Protein AF-A0A534L2H8-F1 (afdb_monomer)

Sequence (117 aa):
MRTSSSRGPRLKSPSRPFLFLTLIPVDGGGKMARRRAAHAMAYVTAPDRATAQDIAREVVDRRLAACANLWPVESVYRWHGKREESNEFVIVLK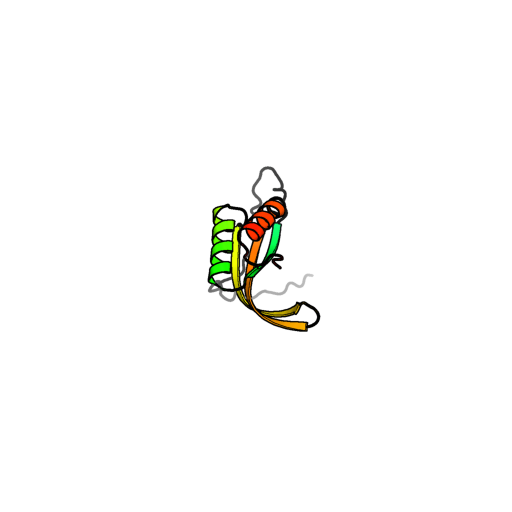TRAALLPKLIAEVRRLHPSEVPC

Foldseek 3Di:
DDDDDDDDDDDDDDDDDDDDPDPDPPPDDDDDPPPPQAKDKDKWKAQDDVLLVVLQVVCCVVVLFVHKDKDWDWDWDDDPNDIDIGIIMIIITIHGPVSVVVSVVSCCVSGPDVDID

pLDDT: mean 79.9, std 23.5, range [33.16, 98.69]

Nearest PDB structures (foldseek):
  1p1l-assembly1_A  TM=9.944E-01  e=3.900E-09  Archaeoglobus fulgidus
  1o5j-assembly1_A  TM=9.606E-01  e=7.221E-09  Thermotoga maritima
  1vhf-assembly1_A  TM=9.603E-01  e=8.168E-09  Thermotoga maritima
  1kr4-assembly1_A  TM=9.549E-01  e=1.513E-08  Thermotoga maritima
  8t6c-assembly1_E  TM=9.590E-01  e=6.240E-08  synthetic construct

Solvent-accessible surface area (backbone atoms only — not comparable to full-atom values): 7558 Å² total; per-residue (Å²): 136,87,89,78,86,84,81,82,83,88,81,80,87,82,77,86,76,82,87,73,93,72,86,71,81,81,88,71,87,81,85,72,85,70,74,75,73,60,66,39,74,48,70,32,59,28,77,36,67,64,61,38,48,52,51,44,48,53,36,37,77,71,64,39,20,82,46,66,46,77,49,80,44,80,47,78,50,77,55,98,93,37,83,47,75,45,67,31,15,40,38,43,34,39,29,46,49,92,32,46,70,61,37,52,53,52,48,62,73,69,44,89,54,95,77,67,86

Structure (mmCIF, N/CA/C/O backbone):
data_AF-A0A534L2H8-F1
#
_entry.id   AF-A0A534L2H8-F1
#
loop_
_atom_site.group_PDB
_atom_site.id
_atom_site.type_symbol
_atom_site.label_atom_id
_atom_site.label_alt_id
_atom_site.label_comp_id
_atom_site.label_asym_id
_atom_site.label_entity_id
_atom_site.label_seq_id
_atom_site.pdbx_PDB_ins_code
_atom_site.Cartn_x
_atom_site.Cartn_y
_atom_site.Cartn_z
_atom_site.occupancy
_atom_site.B_iso_or_equiv
_atom_site.auth_seq_id
_atom_site.auth_comp_id
_atom_site.auth_asym_id
_atom_site.auth_atom_id
_atom_site.pdbx_PDB_model_num
ATOM 1 N N . MET A 1 1 ? 72.770 -5.860 15.700 1.00 39.72 1 MET A N 1
ATOM 2 C CA . MET A 1 1 ? 72.386 -7.206 15.212 1.00 39.72 1 MET A CA 1
ATOM 3 C C . MET A 1 1 ? 70.978 -7.514 15.708 1.00 39.72 1 MET A C 1
ATOM 5 O O . MET A 1 1 ? 70.631 -7.089 16.797 1.00 39.72 1 MET A O 1
ATOM 9 N N . ARG A 1 2 ? 70.154 -8.099 14.836 1.00 39.09 2 ARG A N 1
ATOM 10 C CA . ARG A 1 2 ? 68.681 -8.052 14.807 1.00 39.09 2 ARG A CA 1
ATOM 11 C C . ARG A 1 2 ? 68.007 -8.766 15.988 1.00 39.09 2 ARG A C 1
ATOM 13 O O . ARG A 1 2 ? 68.375 -9.888 16.310 1.00 39.09 2 ARG A O 1
ATOM 20 N N . THR A 1 3 ? 66.964 -8.153 16.544 1.00 43.69 3 THR A N 1
ATOM 21 C CA . THR A 1 3 ? 65.962 -8.819 17.384 1.00 43.69 3 THR A CA 1
ATOM 22 C C . THR A 1 3 ? 64.861 -9.387 16.481 1.00 43.69 3 THR A C 1
ATOM 24 O O . THR A 1 3 ? 64.260 -8.664 15.690 1.00 43.69 3 THR A O 1
ATOM 27 N N . SER A 1 4 ? 64.579 -10.687 16.570 1.00 44.38 4 SER A N 1
ATOM 28 C CA . SER A 1 4 ? 63.352 -11.263 16.007 1.00 44.38 4 SER A CA 1
ATOM 29 C C . SER A 1 4 ? 62.766 -12.283 16.975 1.00 44.38 4 SER A C 1
ATOM 31 O O . SER A 1 4 ? 63.301 -13.373 17.163 1.00 44.38 4 SER A O 1
ATOM 33 N N . SER A 1 5 ? 61.666 -11.858 17.590 1.00 46.81 5 SER A N 1
ATOM 34 C CA . SER A 1 5 ? 60.766 -12.615 18.454 1.00 46.81 5 SER A CA 1
ATOM 35 C C . SER A 1 5 ? 60.198 -13.851 17.742 1.00 46.81 5 SER A C 1
ATOM 37 O O . SER A 1 5 ? 59.754 -13.790 16.593 1.00 46.81 5 SER A O 1
ATOM 39 N N . SER A 1 6 ? 60.230 -14.974 18.459 1.00 44.94 6 SER A N 1
ATOM 40 C CA . SER A 1 6 ? 59.703 -16.287 18.099 1.00 44.94 6 SER A CA 1
ATOM 41 C C . SER A 1 6 ? 58.176 -16.338 18.245 1.00 44.94 6 SER A C 1
ATOM 43 O O . SER A 1 6 ? 57.621 -15.944 19.269 1.00 44.94 6 SER A O 1
ATOM 45 N N . ARG A 1 7 ? 57.470 -16.858 17.230 1.00 43.75 7 ARG A N 1
ATOM 46 C CA . ARG A 1 7 ? 56.036 -17.186 17.324 1.00 43.75 7 ARG A CA 1
ATOM 47 C C . ARG A 1 7 ? 55.859 -18.672 17.627 1.00 43.75 7 ARG A C 1
ATOM 49 O O . ARG A 1 7 ? 56.310 -19.511 16.851 1.00 43.75 7 ARG A O 1
ATOM 56 N N . GLY A 1 8 ? 55.183 -18.968 18.736 1.00 45.84 8 GLY A N 1
ATOM 57 C CA . GLY A 1 8 ? 54.663 -20.294 19.082 1.00 45.84 8 GLY A CA 1
ATOM 58 C C . GLY A 1 8 ? 53.435 -20.714 18.246 1.00 45.84 8 GLY A C 1
ATOM 59 O O . GLY A 1 8 ? 52.981 -19.955 17.385 1.00 45.84 8 GLY A O 1
ATOM 60 N N . PRO A 1 9 ? 52.916 -21.941 18.455 1.00 42.53 9 PRO A N 1
ATOM 61 C CA . PRO A 1 9 ? 52.128 -22.684 17.469 1.00 42.53 9 PRO A CA 1
ATOM 62 C C . PRO A 1 9 ? 50.633 -22.320 17.405 1.00 42.53 9 PRO A C 1
ATOM 64 O O . PRO A 1 9 ? 50.021 -21.875 18.372 1.00 42.53 9 PRO A O 1
ATOM 67 N N . ARG A 1 10 ? 50.054 -22.567 16.219 1.00 53.44 10 ARG A N 1
ATOM 68 C CA . ARG A 1 10 ? 48.650 -22.355 15.821 1.00 53.44 10 ARG A CA 1
ATOM 69 C C . ARG A 1 10 ? 47.649 -23.029 16.769 1.00 53.44 10 ARG A C 1
ATOM 71 O O . ARG A 1 10 ? 47.586 -24.257 16.824 1.00 53.44 10 ARG A O 1
ATOM 78 N N . LEU A 1 11 ? 46.794 -22.225 17.405 1.00 44.09 11 LE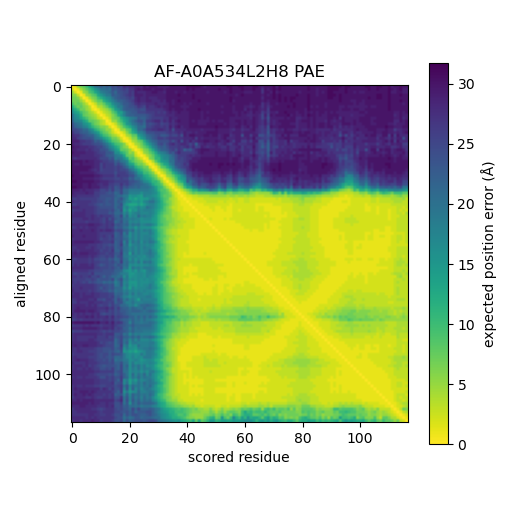U A N 1
ATOM 79 C CA . LEU A 1 11 ? 45.541 -22.697 17.997 1.00 44.09 11 LEU A CA 1
ATOM 80 C C . LEU A 1 11 ? 44.469 -22.912 16.910 1.00 44.09 11 LEU A C 1
ATOM 82 O O . LEU A 1 11 ? 44.412 -22.203 15.907 1.00 44.09 11 LEU A O 1
ATOM 86 N N . LYS A 1 12 ? 43.670 -23.958 17.124 1.00 40.03 12 LYS A N 1
ATOM 87 C CA . LYS A 1 12 ? 42.792 -24.671 16.186 1.00 40.03 12 LYS A CA 1
ATOM 88 C C . LYS A 1 12 ? 41.559 -23.861 15.751 1.00 40.03 12 LYS A C 1
ATOM 90 O O . LYS A 1 12 ? 40.921 -23.224 16.581 1.00 40.03 12 LYS A O 1
ATOM 95 N N . SER A 1 13 ? 41.158 -23.998 14.481 1.00 57.16 13 SER A N 1
ATOM 96 C CA . SER A 1 13 ? 39.757 -23.783 14.067 1.00 57.16 13 SER A CA 1
ATOM 97 C C . SER A 1 13 ? 38.890 -24.912 14.633 1.00 57.16 13 SER A C 1
ATOM 99 O O . SER A 1 13 ? 39.381 -26.045 14.676 1.00 57.16 13 SER A O 1
ATOM 101 N N . PRO A 1 14 ? 37.610 -24.680 14.965 1.00 45.41 14 PRO A N 1
ATOM 102 C CA . PRO A 1 14 ? 36.603 -25.042 13.965 1.00 45.41 14 PRO A CA 1
ATOM 103 C C . PRO A 1 14 ? 35.304 -24.216 14.001 1.00 45.41 14 PRO A C 1
ATOM 105 O O . PRO A 1 14 ? 35.043 -23.416 14.892 1.00 45.41 14 PRO A O 1
ATOM 108 N N . SER A 1 15 ? 34.464 -24.528 13.013 1.00 46.88 15 SER A N 1
ATOM 109 C CA . SER A 1 15 ? 33.052 -24.174 12.845 1.00 46.88 15 SER A CA 1
ATOM 110 C C . SER A 1 15 ? 32.763 -22.718 12.486 1.00 46.88 15 SER A C 1
ATOM 112 O O . SER A 1 15 ? 32.637 -21.833 13.322 1.00 46.88 15 SER A O 1
ATOM 114 N N . ARG A 1 16 ? 32.624 -22.509 11.171 1.00 51.50 16 ARG A N 1
ATOM 115 C CA . ARG A 1 16 ? 31.988 -21.347 10.548 1.00 51.50 16 ARG A CA 1
ATOM 116 C C . ARG A 1 16 ? 30.678 -21.021 11.283 1.00 51.50 16 ARG A C 1
ATOM 118 O O . ARG A 1 16 ? 29.760 -21.841 11.198 1.00 51.50 16 ARG A O 1
ATOM 125 N N . PRO A 1 17 ? 30.545 -19.864 11.951 1.00 37.16 17 PRO A N 1
ATOM 126 C CA . PRO A 1 17 ? 29.239 -19.427 12.382 1.00 37.16 17 PRO A CA 1
ATOM 127 C C . PRO A 1 17 ? 28.486 -18.918 11.153 1.00 37.16 17 PRO A C 1
ATOM 129 O O . PRO A 1 17 ? 29.016 -18.209 10.294 1.00 37.16 17 PRO A O 1
ATOM 132 N N . PHE A 1 18 ? 27.247 -19.378 11.068 1.00 42.69 18 PHE A N 1
ATOM 133 C CA . PHE A 1 18 ? 26.216 -18.886 10.179 1.00 42.69 18 PHE A CA 1
ATOM 134 C C . PHE A 1 18 ? 26.161 -17.350 10.166 1.00 42.69 18 PHE A C 1
ATOM 136 O O . PHE A 1 18 ? 26.305 -16.699 11.196 1.00 42.69 18 PHE A O 1
ATOM 143 N N . LEU A 1 19 ? 25.822 -16.820 8.989 1.00 44.62 19 LEU A N 1
ATOM 144 C CA . LEU A 1 19 ? 25.235 -15.496 8.787 1.00 44.62 19 LEU A CA 1
ATOM 145 C C . LEU A 1 19 ? 26.160 -14.278 8.988 1.00 44.62 19 LEU A C 1
ATOM 147 O O . LEU A 1 19 ? 26.011 -13.502 9.920 1.00 44.62 19 LEU A O 1
ATOM 151 N N . PHE A 1 20 ? 27.004 -14.007 7.992 1.00 33.16 20 PHE A N 1
ATOM 152 C CA . PHE A 1 20 ? 27.215 -12.628 7.538 1.00 33.16 20 PHE A CA 1
ATOM 153 C C . PHE A 1 20 ? 27.309 -12.632 6.011 1.00 33.16 20 PHE A C 1
ATOM 155 O O . PHE A 1 20 ? 28.216 -13.226 5.424 1.00 33.16 20 PHE A O 1
ATOM 162 N N . LEU A 1 21 ? 26.313 -12.010 5.376 1.00 40.53 21 LEU A N 1
ATOM 163 C CA . LEU A 1 21 ? 26.222 -11.716 3.949 1.00 40.53 21 LEU A CA 1
ATOM 164 C C . LEU A 1 21 ? 27.480 -10.946 3.515 1.00 40.53 21 LEU A C 1
ATOM 166 O O . LEU A 1 21 ? 27.513 -9.718 3.536 1.00 40.53 21 LEU A O 1
ATOM 170 N N . THR A 1 22 ? 28.538 -11.670 3.157 1.00 37.03 22 THR A N 1
ATOM 171 C CA . THR A 1 22 ? 29.763 -11.075 2.631 1.00 37.03 22 THR A CA 1
ATOM 172 C C . THR A 1 22 ? 29.564 -10.898 1.133 1.00 37.03 22 THR A C 1
ATOM 174 O O . THR A 1 22 ? 29.652 -11.847 0.357 1.00 37.03 22 THR A O 1
ATOM 177 N N . LEU A 1 23 ? 29.253 -9.666 0.735 1.00 45.31 23 LEU A N 1
ATOM 178 C CA . LEU A 1 23 ? 29.454 -9.168 -0.622 1.00 45.31 23 LEU A CA 1
ATOM 179 C C . LEU A 1 23 ? 30.947 -9.300 -0.968 1.00 45.31 23 LEU A C 1
ATOM 181 O O . LEU A 1 23 ? 31.730 -8.405 -0.666 1.00 45.31 23 LEU A O 1
ATOM 185 N N . ILE A 1 24 ? 31.348 -10.412 -1.585 1.00 42.09 24 ILE A N 1
ATOM 186 C CA . ILE A 1 24 ? 32.627 -10.502 -2.297 1.00 42.09 24 ILE A CA 1
ATOM 187 C C . ILE A 1 24 ? 32.347 -10.084 -3.746 1.00 42.09 24 ILE A C 1
ATOM 189 O O . ILE A 1 24 ? 31.533 -10.741 -4.404 1.00 42.09 24 ILE A O 1
ATOM 193 N N . PRO A 1 25 ? 32.965 -9.012 -4.274 1.00 38.66 25 PRO A N 1
ATOM 194 C CA . PRO A 1 25 ? 32.982 -8.803 -5.710 1.00 38.66 25 PRO A CA 1
ATOM 195 C C . PRO A 1 25 ? 33.837 -9.919 -6.321 1.00 38.66 25 PRO A C 1
ATOM 197 O O . PRO A 1 25 ? 35.008 -10.076 -5.984 1.00 38.66 25 PRO A O 1
ATOM 200 N N . VAL A 1 26 ? 33.238 -10.735 -7.186 1.00 51.97 26 VAL A N 1
ATOM 201 C CA . VAL A 1 26 ? 33.993 -11.625 -8.070 1.00 51.97 26 VAL A CA 1
ATOM 202 C C . VAL A 1 26 ? 34.698 -10.754 -9.109 1.00 51.97 26 VAL A C 1
ATOM 204 O O . VAL A 1 26 ? 34.110 -10.369 -10.117 1.00 51.97 26 VAL A O 1
ATOM 207 N N . ASP A 1 27 ? 35.950 -10.394 -8.841 1.00 52.84 27 ASP A N 1
ATOM 208 C CA . ASP A 1 27 ? 36.833 -9.821 -9.853 1.00 52.84 27 ASP A CA 1
ATOM 209 C C . ASP A 1 27 ? 37.186 -10.916 -10.865 1.00 52.84 27 ASP A C 1
ATOM 211 O O . ASP A 1 27 ? 38.018 -11.790 -10.627 1.00 52.84 27 ASP A O 1
ATOM 215 N N . GLY A 1 28 ? 36.493 -10.878 -12.001 1.00 42.12 28 GLY A N 1
ATOM 216 C CA . GLY A 1 28 ? 36.682 -11.778 -13.129 1.00 42.12 28 GLY A CA 1
ATOM 217 C C . GLY A 1 28 ? 36.214 -11.116 -14.420 1.00 42.12 28 GLY A C 1
ATOM 218 O O . GLY A 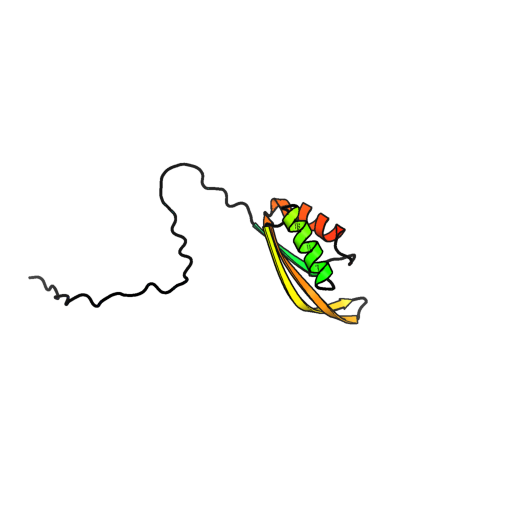1 28 ? 35.072 -11.289 -14.821 1.00 42.12 28 GLY A O 1
ATOM 219 N N . GLY A 1 29 ? 37.107 -10.318 -15.015 1.00 44.34 29 GLY A N 1
ATOM 220 C CA . GLY A 1 29 ? 37.171 -9.915 -16.426 1.00 44.34 29 GLY A CA 1
ATOM 221 C C . GLY A 1 29 ? 35.872 -9.757 -17.228 1.00 44.34 29 GLY A C 1
ATOM 222 O O . GLY A 1 29 ? 35.301 -10.732 -17.700 1.00 44.34 29 GLY A O 1
ATOM 223 N N . GLY A 1 30 ? 35.534 -8.508 -17.566 1.00 39.50 30 GLY A N 1
ATOM 224 C CA . GLY A 1 30 ? 34.756 -8.209 -18.772 1.00 39.50 30 GLY A CA 1
ATOM 225 C C . GLY A 1 30 ? 33.499 -7.371 -18.557 1.00 39.50 30 GLY A C 1
ATOM 226 O O . GLY A 1 30 ? 32.456 -7.881 -18.183 1.00 39.50 30 GLY A O 1
ATOM 227 N N . LYS A 1 31 ? 33.618 -6.095 -18.942 1.00 46.72 31 LYS A N 1
ATOM 228 C CA . LYS A 1 31 ? 32.574 -5.156 -19.382 1.00 46.72 31 LYS A CA 1
ATOM 229 C C . LYS A 1 31 ? 31.375 -4.873 -18.461 1.00 46.72 31 LYS A C 1
ATOM 231 O O . LYS A 1 31 ? 30.597 -5.726 -18.062 1.00 46.72 31 LYS A O 1
ATOM 236 N N . MET A 1 32 ? 31.128 -3.563 -18.386 1.00 46.06 32 MET A N 1
ATOM 237 C CA . MET A 1 32 ? 29.876 -2.918 -18.008 1.00 46.06 32 MET A CA 1
ATOM 238 C C . MET A 1 32 ? 29.676 -2.854 -16.497 1.00 46.06 32 MET A C 1
ATOM 240 O O . MET A 1 32 ? 29.086 -3.738 -15.882 1.00 46.06 32 MET A O 1
ATOM 244 N N . ALA A 1 33 ? 30.119 -1.737 -15.909 1.00 54.28 33 ALA A N 1
ATOM 245 C CA . ALA A 1 33 ? 29.547 -1.250 -14.666 1.00 54.28 33 ALA A CA 1
ATOM 246 C C . ALA A 1 33 ? 28.029 -1.270 -14.865 1.00 54.28 33 ALA A C 1
ATOM 248 O O . ALA A 1 33 ? 27.477 -0.429 -15.579 1.00 54.28 33 ALA A O 1
ATOM 249 N N . ARG A 1 34 ? 27.357 -2.301 -14.338 1.00 59.53 34 ARG A N 1
ATOM 250 C CA . ARG A 1 34 ? 25.902 -2.359 -14.334 1.00 59.53 34 ARG A CA 1
ATOM 251 C C . ARG A 1 34 ? 25.495 -1.077 -13.636 1.00 59.53 34 ARG A C 1
ATOM 253 O O . ARG A 1 34 ? 25.714 -0.959 -12.432 1.00 59.53 34 ARG A O 1
ATOM 260 N N . ARG A 1 35 ? 24.971 -0.097 -14.384 1.00 63.31 35 ARG A N 1
ATOM 261 C CA . ARG A 1 35 ? 24.295 1.056 -13.790 1.00 63.31 35 ARG A CA 1
ATOM 262 C C . ARG A 1 35 ? 23.335 0.445 -12.783 1.00 63.31 35 ARG A C 1
ATOM 264 O O . ARG A 1 35 ? 22.422 -0.275 -13.189 1.00 63.31 35 ARG A O 1
ATOM 271 N N . ARG A 1 36 ? 23.603 0.618 -11.485 1.00 66.19 36 ARG A N 1
ATOM 272 C CA . ARG A 1 36 ? 22.682 0.172 -10.443 1.00 66.19 36 ARG A CA 1
ATOM 273 C C . ARG A 1 36 ? 21.382 0.889 -10.771 1.00 66.19 36 ARG A C 1
ATOM 275 O O . ARG A 1 36 ? 21.336 2.114 -10.690 1.00 66.19 36 ARG A O 1
ATOM 282 N N . ALA A 1 37 ? 20.387 0.156 -11.268 1.00 71.75 37 ALA A N 1
ATOM 283 C CA . ALA A 1 37 ? 19.090 0.746 -11.546 1.00 71.75 37 ALA A CA 1
ATOM 284 C C . ALA A 1 37 ? 18.634 1.414 -10.247 1.00 71.75 37 ALA A C 1
ATOM 286 O O . ALA A 1 37 ? 18.752 0.808 -9.181 1.00 71.75 37 ALA A O 1
ATOM 287 N N . ALA A 1 38 ? 18.202 2.672 -10.317 1.00 89.00 38 ALA A N 1
ATOM 288 C CA . ALA A 1 38 ? 17.723 3.363 -9.132 1.00 89.00 38 ALA A CA 1
ATOM 289 C C . ALA A 1 38 ? 16.546 2.563 -8.556 1.00 89.00 38 ALA A C 1
ATOM 291 O O . ALA A 1 38 ? 15.582 2.268 -9.270 1.00 89.00 38 ALA A O 1
ATOM 292 N N . HIS A 1 39 ? 16.659 2.162 -7.294 1.00 93.06 39 HIS A N 1
ATOM 293 C CA . HIS A 1 39 ? 15.599 1.472 -6.568 1.00 93.06 39 HIS A CA 1
ATOM 294 C C . HIS A 1 39 ? 14.788 2.496 -5.782 1.00 93.06 39 HIS A C 1
ATOM 296 O O . HIS A 1 39 ? 15.300 3.552 -5.415 1.00 93.06 39 HIS A O 1
ATOM 302 N N . ALA A 1 40 ? 13.526 2.174 -5.539 1.00 94.94 40 ALA A N 1
ATOM 303 C CA . ALA A 1 40 ? 12.626 2.970 -4.729 1.00 94.94 40 ALA A CA 1
ATOM 304 C C . ALA A 1 40 ? 11.800 2.064 -3.815 1.00 94.94 40 ALA A C 1
ATOM 306 O O . ALA A 1 40 ? 11.604 0.877 -4.093 1.00 94.94 40 ALA A O 1
ATOM 307 N N . MET A 1 41 ? 11.308 2.655 -2.736 1.00 96.31 41 MET A N 1
ATOM 308 C CA . MET A 1 41 ? 10.373 2.039 -1.812 1.00 96.31 41 MET A CA 1
ATOM 309 C C . MET A 1 41 ? 9.116 2.902 -1.781 1.00 96.31 41 MET A C 1
ATOM 311 O O . MET A 1 41 ? 9.229 4.119 -1.659 1.00 96.31 41 MET A O 1
ATOM 315 N N . ALA A 1 42 ? 7.948 2.280 -1.908 1.00 96.25 42 ALA A N 1
ATOM 316 C CA . ALA A 1 42 ? 6.676 2.927 -1.623 1.00 96.25 42 ALA A CA 1
ATOM 317 C C . ALA A 1 42 ? 6.137 2.385 -0.297 1.00 96.25 42 ALA A C 1
ATOM 319 O O . ALA A 1 42 ? 6.180 1.176 -0.056 1.00 96.25 42 ALA A O 1
ATOM 320 N N . TYR A 1 43 ? 5.680 3.299 0.550 1.00 97.62 43 TYR A N 1
ATOM 321 C CA . TYR A 1 43 ? 4.958 3.017 1.781 1.00 97.62 43 TYR A CA 1
ATOM 322 C C . TYR A 1 43 ? 3.489 3.300 1.497 1.00 97.62 43 TYR A C 1
ATOM 324 O O . TYR A 1 43 ? 3.191 4.362 0.967 1.00 97.62 43 TYR A O 1
ATOM 332 N N . VAL A 1 44 ? 2.621 2.340 1.788 1.00 97.31 44 VAL A N 1
ATOM 333 C CA . VAL A 1 44 ? 1.174 2.445 1.579 1.00 97.31 44 VAL A CA 1
ATOM 334 C C . VAL A 1 44 ? 0.491 1.907 2.829 1.00 97.31 44 VAL A C 1
ATOM 336 O O . VAL A 1 44 ? 0.970 0.920 3.387 1.00 97.31 44 VAL A O 1
ATOM 339 N N . THR A 1 45 ? -0.606 2.512 3.278 1.00 97.00 45 THR A N 1
ATOM 340 C CA . THR A 1 45 ? -1.494 1.882 4.274 1.00 97.00 45 THR A CA 1
ATOM 341 C C . THR A 1 45 ? -2.780 1.418 3.609 1.00 97.00 45 THR A C 1
ATOM 343 O O . THR A 1 45 ? -3.148 1.949 2.570 1.00 97.00 45 THR A O 1
ATOM 346 N N . ALA A 1 46 ? -3.422 0.393 4.163 1.00 96.75 46 ALA A N 1
ATOM 347 C CA . ALA A 1 46 ? -4.696 -0.160 3.712 1.00 96.75 46 ALA A CA 1
ATOM 348 C C . ALA A 1 46 ? -5.610 -0.420 4.924 1.00 96.75 46 ALA A C 1
ATOM 350 O O . ALA A 1 46 ? -5.096 -0.730 6.002 1.00 96.75 46 ALA A O 1
ATOM 351 N N . PRO A 1 47 ? -6.946 -0.339 4.773 1.00 96.00 47 PRO A N 1
ATOM 352 C CA . PRO A 1 47 ? -7.883 -0.409 5.901 1.00 96.00 47 PRO A CA 1
ATOM 353 C C . PRO A 1 47 ? -7.912 -1.772 6.601 1.00 96.00 47 PRO A C 1
ATOM 355 O O . PRO A 1 47 ? -8.305 -1.874 7.757 1.00 96.00 47 PRO A O 1
ATOM 358 N N . ASP A 1 48 ? -7.509 -2.836 5.910 1.00 96.62 48 ASP A N 1
ATOM 359 C CA . ASP A 1 48 ? -7.536 -4.189 6.443 1.00 96.62 48 ASP A CA 1
ATOM 360 C C . ASP A 1 48 ? -6.513 -5.093 5.737 1.00 96.62 48 ASP A C 1
ATOM 362 O O . ASP A 1 48 ? -5.917 -4.751 4.709 1.00 96.62 48 ASP A O 1
ATOM 366 N N . ARG A 1 49 ? -6.318 -6.290 6.299 1.00 97.75 49 ARG A N 1
ATOM 367 C CA . ARG A 1 49 ? -5.363 -7.276 5.785 1.00 97.75 49 ARG A CA 1
ATOM 368 C C . ARG A 1 49 ? -5.712 -7.780 4.387 1.00 97.75 49 ARG A C 1
ATOM 370 O O . ARG A 1 49 ? -4.788 -8.044 3.622 1.00 97.75 49 ARG A O 1
ATOM 377 N N . ALA A 1 50 ? -6.991 -7.986 4.079 1.00 97.94 50 ALA A N 1
ATOM 378 C CA . ALA A 1 50 ? -7.417 -8.541 2.798 1.00 97.94 50 ALA A CA 1
ATOM 379 C C . ALA A 1 50 ? -7.129 -7.539 1.675 1.00 97.94 50 ALA A C 1
ATOM 381 O O . ALA A 1 50 ? -6.399 -7.871 0.743 1.00 97.94 50 ALA A O 1
ATOM 382 N N . THR A 1 51 ? -7.548 -6.284 1.856 1.00 97.50 51 THR A N 1
ATOM 383 C CA . THR A 1 51 ? -7.227 -5.174 0.953 1.00 97.50 51 THR A CA 1
ATOM 384 C C . THR A 1 51 ? -5.715 -5.047 0.751 1.00 97.50 51 THR A C 1
ATOM 386 O O . THR A 1 51 ? -5.228 -4.944 -0.377 1.00 97.50 51 THR A O 1
ATOM 389 N N . ALA A 1 52 ? -4.938 -5.124 1.837 1.00 98.06 52 ALA A N 1
ATOM 390 C CA . ALA A 1 52 ? -3.486 -5.044 1.759 1.00 98.06 52 ALA A CA 1
ATOM 391 C C . ALA A 1 52 ? -2.867 -6.203 0.953 1.00 98.06 52 ALA A C 1
ATOM 393 O O . ALA A 1 52 ? -1.948 -5.999 0.155 1.00 98.06 52 ALA A O 1
ATOM 394 N N . GLN A 1 53 ? -3.375 -7.425 1.142 1.00 98.44 53 GLN A N 1
ATOM 395 C CA . GLN A 1 53 ? -2.931 -8.613 0.413 1.00 98.44 53 GLN A CA 1
ATOM 396 C C . GLN A 1 53 ? -3.270 -8.546 -1.073 1.00 98.44 53 GLN A C 1
ATOM 398 O O . GLN A 1 53 ? -2.426 -8.923 -1.887 1.00 98.44 53 GLN A O 1
ATOM 403 N N . ASP A 1 54 ? -4.456 -8.058 -1.423 1.00 98.25 54 ASP A N 1
ATOM 404 C CA . ASP A 1 54 ? -4.895 -7.945 -2.811 1.00 98.25 54 ASP A CA 1
ATOM 405 C C . ASP A 1 54 ? -4.039 -6.930 -3.573 1.00 98.25 54 ASP A C 1
ATOM 407 O O . ASP A 1 54 ? -3.502 -7.254 -4.635 1.00 98.25 54 ASP A O 1
ATOM 411 N N . ILE A 1 55 ? -3.783 -5.756 -2.981 1.00 98.19 55 ILE A N 1
ATOM 412 C CA . ILE A 1 55 ? -2.852 -4.764 -3.542 1.00 98.19 55 ILE A CA 1
ATOM 413 C C . ILE A 1 55 ? -1.461 -5.377 -3.720 1.00 98.19 55 ILE A C 1
ATOM 415 O O . ILE A 1 55 ? -0.877 -5.284 -4.799 1.00 98.19 55 ILE A O 1
ATOM 419 N N . ALA A 1 56 ? -0.921 -6.009 -2.673 1.00 98.44 56 ALA A N 1
ATOM 420 C CA . ALA A 1 56 ? 0.423 -6.577 -2.690 1.00 98.44 56 ALA A CA 1
ATOM 421 C C . ALA A 1 56 ? 0.599 -7.663 -3.761 1.00 98.44 56 ALA A C 1
ATOM 423 O O . ALA 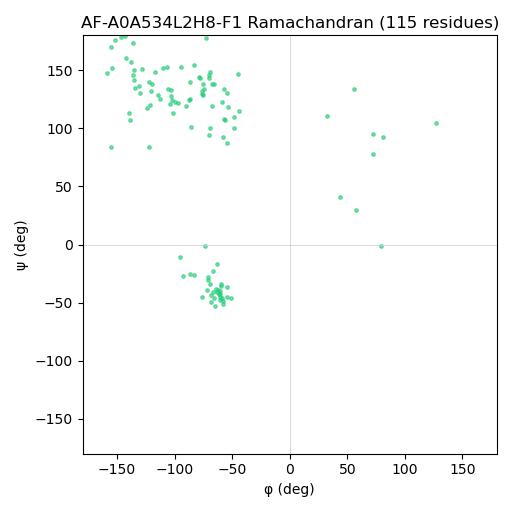A 1 56 ? 1.630 -7.683 -4.436 1.00 98.44 56 ALA A O 1
ATOM 424 N N . ARG A 1 57 ? -0.388 -8.552 -3.921 1.00 98.62 57 ARG A N 1
ATOM 425 C CA . ARG A 1 57 ? -0.378 -9.601 -4.949 1.00 98.62 57 ARG A CA 1
ATOM 426 C C . ARG A 1 57 ? -0.432 -8.990 -6.340 1.00 98.62 57 ARG A C 1
ATOM 428 O O . ARG A 1 57 ? 0.477 -9.227 -7.128 1.00 98.62 57 ARG A O 1
ATOM 435 N N . GLU A 1 58 ? -1.403 -8.116 -6.597 1.00 98.50 58 GLU A N 1
ATOM 436 C CA . GLU A 1 58 ? -1.617 -7.538 -7.925 1.00 98.50 58 GLU A CA 1
ATOM 437 C C . GLU A 1 58 ? -0.381 -6.776 -8.429 1.00 98.50 58 GLU A C 1
ATOM 439 O O . GLU A 1 58 ? 0.066 -6.964 -9.564 1.00 98.50 58 GLU A O 1
ATOM 444 N N . VAL A 1 59 ? 0.237 -5.939 -7.586 1.00 98.31 59 VAL A N 1
ATOM 445 C CA . VAL A 1 59 ? 1.413 -5.155 -8.004 1.00 98.31 59 VAL A CA 1
ATOM 446 C C . VAL A 1 59 ? 2.667 -6.011 -8.189 1.00 98.31 59 VAL A C 1
ATOM 448 O O . VAL A 1 59 ? 3.533 -5.653 -8.996 1.00 98.31 59 VAL A O 1
ATOM 451 N N . VAL A 1 60 ? 2.788 -7.131 -7.470 1.00 98.56 60 VAL A N 1
ATOM 452 C CA . VAL A 1 60 ? 3.892 -8.086 -7.643 1.00 98.56 60 VAL A CA 1
ATOM 453 C C . VAL A 1 60 ? 3.680 -8.933 -8.898 1.00 98.56 60 VAL A C 1
ATOM 455 O O . VAL A 1 60 ? 4.601 -9.038 -9.711 1.00 98.56 60 VAL A O 1
ATOM 458 N N . ASP A 1 61 ? 2.470 -9.443 -9.124 1.00 98.50 61 ASP A N 1
ATOM 459 C CA . ASP A 1 61 ? 2.115 -10.251 -10.296 1.00 98.50 61 ASP A CA 1
ATOM 460 C C . ASP A 1 61 ? 2.271 -9.448 -11.597 1.00 98.50 61 ASP A C 1
ATOM 462 O O . ASP A 1 61 ? 2.845 -9.929 -12.580 1.00 98.50 61 ASP A O 1
ATOM 466 N N . ARG A 1 62 ? 1.902 -8.159 -11.575 1.00 98.19 62 ARG A N 1
ATOM 467 C CA . ARG A 1 62 ? 2.150 -7.202 -12.672 1.00 98.19 62 ARG A CA 1
ATOM 468 C C . ARG A 1 62 ? 3.606 -6.750 -12.800 1.00 98.19 62 ARG A C 1
ATOM 470 O O . ARG A 1 62 ? 3.932 -5.966 -13.694 1.00 98.19 62 ARG A O 1
ATOM 477 N N . ARG A 1 63 ? 4.498 -7.213 -11.919 1.00 98.00 63 ARG A N 1
ATOM 478 C CA . ARG A 1 63 ? 5.924 -6.839 -11.861 1.00 98.00 63 ARG A CA 1
ATOM 479 C C . ARG A 1 63 ? 6.153 -5.332 -11.692 1.00 98.00 63 ARG A C 1
ATOM 481 O O . ARG A 1 63 ? 7.169 -4.793 -12.145 1.00 98.00 63 ARG A O 1
ATOM 488 N N . LEU A 1 64 ? 5.212 -4.647 -11.042 1.00 98.06 64 LEU A N 1
ATOM 489 C CA . LEU A 1 64 ? 5.319 -3.238 -10.657 1.00 98.06 64 LEU A CA 1
ATOM 490 C C . LEU A 1 64 ? 6.091 -3.073 -9.345 1.00 98.06 64 LEU A C 1
ATOM 492 O O . LEU A 1 64 ? 6.735 -2.046 -9.147 1.00 98.06 64 LEU A O 1
ATOM 496 N N . ALA A 1 65 ? 6.088 -4.096 -8.491 1.00 98.12 65 ALA A N 1
ATOM 497 C CA . ALA A 1 65 ? 6.983 -4.252 -7.351 1.00 98.12 65 ALA A CA 1
ATOM 498 C C . ALA A 1 65 ? 7.641 -5.638 -7.390 1.00 98.12 65 ALA A C 1
ATOM 500 O O . ALA A 1 65 ? 7.079 -6.594 -7.912 1.00 98.12 65 ALA A O 1
ATOM 501 N N . ALA A 1 66 ? 8.850 -5.752 -6.843 1.00 97.75 66 ALA A N 1
ATOM 502 C CA . ALA A 1 66 ? 9.547 -7.033 -6.728 1.00 97.75 66 ALA A CA 1
ATOM 503 C C . ALA A 1 66 ? 9.170 -7.791 -5.445 1.00 97.75 66 ALA A C 1
ATOM 505 O O . ALA A 1 66 ? 9.326 -9.005 -5.372 1.00 97.75 66 ALA A O 1
ATOM 506 N N . CYS A 1 67 ? 8.737 -7.073 -4.408 1.00 98.25 67 CYS A N 1
ATOM 507 C CA . CYS A 1 67 ? 8.386 -7.630 -3.108 1.00 98.25 67 CYS A CA 1
ATOM 508 C C . CYS A 1 67 ? 7.467 -6.656 -2.363 1.00 98.25 67 CYS A C 1
ATOM 510 O O . CYS A 1 67 ? 7.636 -5.438 -2.483 1.00 98.25 67 CYS A O 1
ATOM 512 N N . ALA A 1 68 ? 6.561 -7.215 -1.562 1.00 98.44 68 ALA A N 1
ATOM 513 C CA . ALA A 1 68 ? 5.721 -6.512 -0.606 1.00 98.44 68 ALA A CA 1
ATOM 514 C C . ALA A 1 68 ? 5.944 -7.084 0.806 1.00 98.44 68 ALA A C 1
ATOM 516 O O . ALA A 1 68 ? 6.072 -8.298 0.980 1.00 98.44 68 ALA A O 1
ATOM 517 N N . ASN A 1 69 ? 5.998 -6.230 1.825 1.00 98.69 69 ASN A N 1
ATOM 518 C CA . ASN A 1 69 ? 5.935 -6.642 3.231 1.00 98.69 69 ASN A CA 1
ATOM 519 C C . ASN A 1 69 ? 4.724 -6.005 3.889 1.00 98.69 69 ASN A C 1
ATOM 521 O O . ASN A 1 69 ? 4.464 -4.835 3.632 1.00 98.69 69 ASN A O 1
ATOM 525 N N . LEU A 1 70 ? 4.014 -6.783 4.707 1.00 98.44 70 LEU A N 1
ATOM 526 C CA . LEU A 1 70 ? 2.741 -6.385 5.285 1.00 98.44 70 LEU A CA 1
ATOM 527 C C . LEU A 1 70 ? 2.721 -6.644 6.788 1.00 98.44 70 LEU A C 1
ATOM 529 O O . LEU A 1 70 ? 3.140 -7.721 7.216 1.00 98.44 70 LEU A O 1
ATOM 533 N N . TRP A 1 71 ? 2.218 -5.692 7.569 1.00 98.56 71 TRP A N 1
ATOM 534 C CA . TRP A 1 71 ? 2.017 -5.846 9.013 1.00 98.56 71 TRP A CA 1
ATOM 535 C C . TRP A 1 71 ? 0.907 -4.914 9.521 1.00 98.56 71 TRP A C 1
ATOM 537 O O . TRP A 1 71 ? 0.689 -3.862 8.914 1.00 98.56 71 TRP A O 1
ATOM 547 N N . PRO A 1 72 ? 0.198 -5.290 10.603 1.00 98.31 72 PRO A N 1
ATOM 548 C CA . PRO A 1 72 ? -0.802 -4.424 11.217 1.00 98.31 72 PRO A CA 1
ATOM 549 C C . PRO A 1 72 ? -0.142 -3.231 11.917 1.00 98.31 72 PRO A C 1
ATOM 551 O O . PRO A 1 72 ? 0.944 -3.367 12.486 1.00 98.31 72 PRO A O 1
ATOM 554 N N . VAL A 1 73 ? -0.811 -2.082 11.896 1.00 97.69 73 VAL A N 1
ATOM 555 C CA . VAL A 1 73 ? -0.419 -0.856 12.6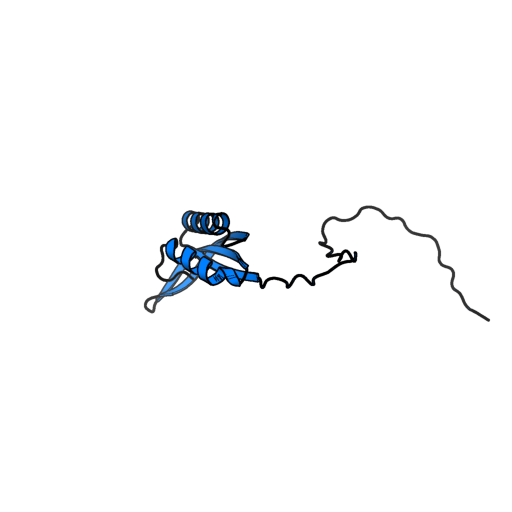01 1.00 97.69 73 VAL A CA 1
ATOM 556 C C . VAL A 1 73 ? -1.643 -0.133 13.151 1.00 97.69 73 VAL A C 1
ATOM 558 O O . VAL A 1 73 ? -2.755 -0.317 12.661 1.00 97.69 73 VAL A O 1
ATOM 561 N N . GLU A 1 74 ? -1.409 0.740 14.122 1.00 97.50 74 GLU A N 1
ATOM 562 C CA . GLU A 1 74 ? -2.352 1.781 14.519 1.00 97.50 74 GLU A CA 1
ATOM 563 C C . GLU A 1 74 ? -1.876 3.114 13.928 1.00 97.50 74 GLU A C 1
ATOM 565 O O . GLU A 1 74 ? -0.730 3.529 14.129 1.00 97.50 74 GLU A O 1
ATOM 570 N N . SER A 1 75 ? -2.748 3.770 13.173 1.00 95.62 75 SER A N 1
ATOM 571 C CA . SER A 1 75 ? -2.510 5.057 12.528 1.00 95.62 75 SER A CA 1
ATOM 572 C C . SER A 1 75 ? -3.225 6.153 13.311 1.00 95.62 75 SER A C 1
ATOM 574 O O . SER A 1 75 ? -4.401 6.025 13.632 1.00 95.62 75 SER A O 1
ATOM 576 N N . VAL A 1 76 ? -2.533 7.260 13.593 1.00 96.56 76 VAL A N 1
ATOM 577 C CA . VAL A 1 76 ? -3.105 8.444 14.254 1.00 96.56 76 VAL A CA 1
ATOM 578 C C . VAL A 1 76 ? -2.933 9.646 13.335 1.00 96.56 76 VAL A C 1
ATOM 580 O O . VAL A 1 76 ? -1.808 10.016 12.996 1.00 96.56 76 VAL A O 1
ATOM 583 N N . TYR A 1 77 ? -4.032 10.280 12.935 1.00 92.69 77 TYR A N 1
ATOM 584 C CA . TYR A 1 77 ? -4.016 11.395 11.984 1.00 92.69 77 TYR A CA 1
ATOM 585 C C . TYR A 1 77 ? -5.115 12.419 12.283 1.00 92.69 77 TYR A C 1
ATOM 587 O O . TYR A 1 77 ? -5.863 12.302 13.253 1.00 92.69 77 TYR A O 1
ATOM 595 N N . ARG A 1 78 ? -5.172 13.498 11.493 1.00 94.38 78 ARG A N 1
ATOM 596 C CA . ARG A 1 78 ? -6.211 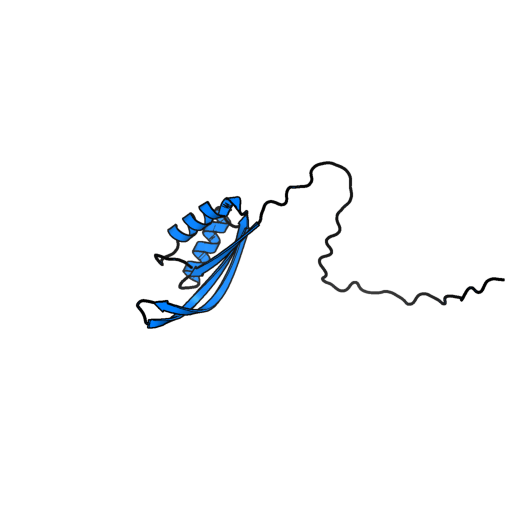14.527 11.604 1.00 94.38 78 ARG A CA 1
ATOM 597 C C . ARG A 1 78 ? -7.100 14.511 10.371 1.00 94.38 78 ARG A C 1
ATOM 599 O O . ARG A 1 78 ? -6.603 14.693 9.264 1.00 94.38 78 ARG A O 1
ATOM 606 N N . TRP A 1 79 ? -8.404 14.380 10.578 1.00 91.00 79 TRP A N 1
ATOM 607 C CA . TRP A 1 79 ? -9.409 14.380 9.520 1.00 91.00 79 TRP A CA 1
ATOM 608 C C . TRP A 1 79 ? -10.580 15.282 9.913 1.00 91.00 79 TRP A C 1
ATOM 610 O O . TRP A 1 79 ? -11.000 15.287 11.066 1.00 91.00 79 TRP A O 1
ATOM 620 N N . HIS A 1 80 ? -11.047 16.132 8.992 1.00 91.69 80 HIS A N 1
ATOM 621 C CA . HIS A 1 80 ? -12.089 17.144 9.251 1.00 91.69 80 HIS A CA 1
ATOM 622 C C . HIS A 1 80 ? -11.925 17.915 10.581 1.00 91.69 80 HIS A C 1
ATOM 624 O O . HIS A 1 80 ? -12.885 18.176 11.304 1.00 91.69 80 HIS A O 1
ATOM 630 N N . GLY A 1 81 ? -10.682 18.276 10.920 1.00 95.06 81 GLY A N 1
ATOM 631 C CA . GLY A 1 81 ? -10.356 19.036 12.132 1.00 95.06 81 GLY A CA 1
ATOM 632 C C . GLY A 1 81 ? -10.312 18.226 13.434 1.00 95.06 81 GLY A C 1
ATOM 633 O O . GLY A 1 81 ? -9.969 18.793 14.470 1.00 95.06 81 GLY A O 1
ATOM 634 N N . LYS A 1 82 ? -10.583 16.917 13.406 1.00 95.19 82 LYS A N 1
ATOM 635 C CA . LYS A 1 82 ? -10.556 16.025 14.576 1.00 95.19 82 LYS A CA 1
ATOM 636 C C . LYS A 1 82 ? -9.387 15.044 14.506 1.00 95.19 82 LYS A C 1
ATOM 638 O O . LYS A 1 82 ? -8.886 14.754 13.423 1.00 95.19 82 LYS A O 1
ATOM 643 N N . ARG A 1 83 ? -8.901 14.599 15.670 1.00 97.00 83 ARG A N 1
ATOM 644 C CA . ARG A 1 83 ? -7.937 13.491 15.759 1.00 97.00 83 ARG A CA 1
ATOM 645 C C . ARG A 1 83 ? -8.704 12.197 15.516 1.00 97.00 83 ARG A C 1
ATOM 647 O O . ARG A 1 83 ? -9.696 11.972 16.197 1.00 97.00 83 ARG A O 1
ATOM 654 N N . GLU A 1 84 ? -8.205 11.393 14.595 1.00 94.75 84 GLU A N 1
ATOM 655 C CA . GLU A 1 84 ? -8.701 10.058 14.293 1.00 94.75 84 GLU A CA 1
ATOM 656 C C . GLU A 1 84 ? -7.605 9.035 14.587 1.00 94.75 84 GLU A C 1
ATOM 658 O O . GLU A 1 84 ? -6.411 9.327 14.444 1.00 94.75 84 GLU A O 1
ATOM 663 N N . GLU A 1 85 ? -8.031 7.846 14.994 1.00 96.69 85 GLU A N 1
ATOM 664 C CA . GLU A 1 85 ? -7.176 6.688 15.228 1.00 96.69 85 GLU A CA 1
ATOM 665 C C . GLU A 1 85 ? -7.790 5.498 14.484 1.00 96.69 85 GLU A C 1
ATOM 667 O O . GLU A 1 85 ? -8.994 5.256 14.589 1.00 96.69 85 GLU A O 1
ATOM 672 N N . SER A 1 86 ? -6.993 4.775 13.699 1.00 94.25 86 SER A N 1
ATOM 673 C CA . SER A 1 86 ? -7.465 3.641 12.901 1.00 94.25 86 SER A CA 1
ATOM 674 C C . SER A 1 86 ? -6.503 2.460 12.982 1.00 94.25 86 SER A C 1
ATOM 676 O O . SER A 1 86 ? -5.289 2.624 13.076 1.00 94.25 86 SER A O 1
ATOM 678 N N . ASN A 1 87 ? -7.053 1.246 12.942 1.00 96.81 87 ASN A N 1
ATOM 679 C CA . ASN A 1 87 ? -6.269 0.032 12.742 1.00 96.81 87 ASN A CA 1
ATOM 680 C C . ASN A 1 87 ? -6.121 -0.202 11.240 1.00 96.81 87 ASN A C 1
ATOM 682 O O . ASN A 1 87 ? -7.122 -0.280 10.532 1.00 96.81 87 ASN A O 1
ATOM 686 N N . GLU A 1 88 ? -4.889 -0.331 10.764 1.00 96.88 88 GLU A N 1
ATOM 687 C CA . GLU A 1 88 ? -4.565 -0.452 9.344 1.00 96.88 88 GLU A CA 1
ATOM 688 C C . GLU A 1 88 ? -3.522 -1.547 9.115 1.00 96.88 88 GLU A C 1
ATOM 690 O O . GLU A 1 88 ? -2.943 -2.117 10.042 1.00 96.88 88 GLU A O 1
ATOM 695 N N . PHE A 1 89 ? -3.255 -1.843 7.849 1.00 98.00 89 PHE A N 1
ATOM 696 C CA . PHE A 1 89 ? -2.101 -2.625 7.430 1.00 98.00 89 PHE A CA 1
ATOM 697 C C . PHE A 1 89 ? -1.155 -1.760 6.612 1.00 98.00 89 PHE A C 1
ATOM 699 O O . PHE A 1 89 ? -1.552 -1.161 5.616 1.00 98.00 89 PHE A O 1
ATOM 706 N N . VAL A 1 90 ? 0.121 -1.753 6.986 1.00 98.12 90 VAL A N 1
ATOM 707 C CA . VAL A 1 90 ? 1.176 -1.177 6.149 1.00 98.12 90 VAL A CA 1
ATOM 708 C C . VAL A 1 90 ? 1.545 -2.160 5.054 1.00 98.12 90 VAL A C 1
ATOM 710 O O . VAL A 1 90 ? 1.616 -3.364 5.290 1.00 98.12 90 VAL A O 1
ATOM 713 N N . ILE A 1 91 ? 1.852 -1.629 3.875 1.00 98.50 91 ILE A N 1
ATOM 714 C CA . ILE A 1 91 ? 2.461 -2.323 2.751 1.00 98.50 91 ILE A CA 1
ATOM 715 C C . ILE A 1 91 ? 3.733 -1.568 2.367 1.00 98.50 91 ILE A C 1
ATOM 717 O O . ILE A 1 91 ? 3.692 -0.422 1.922 1.00 98.50 91 ILE A O 1
ATOM 721 N N . VAL A 1 92 ? 4.881 -2.232 2.481 1.00 98.44 92 VAL A N 1
ATOM 722 C CA . VAL A 1 92 ? 6.145 -1.723 1.937 1.00 98.44 92 VAL A CA 1
ATOM 723 C C . VAL A 1 92 ? 6.471 -2.426 0.631 1.00 98.44 92 VAL A C 1
ATOM 725 O O . VAL A 1 92 ? 6.784 -3.619 0.612 1.00 98.44 92 VAL A O 1
ATOM 728 N N . LEU A 1 93 ? 6.439 -1.661 -0.458 1.00 98.25 93 LEU A N 1
ATOM 729 C CA . LEU A 1 93 ? 6.644 -2.121 -1.827 1.00 98.25 93 LEU A CA 1
ATOM 730 C C . LEU A 1 93 ? 8.040 -1.731 -2.305 1.00 98.25 93 LEU A C 1
ATOM 732 O O . LEU A 1 93 ? 8.385 -0.552 -2.367 1.00 98.25 93 LEU A O 1
ATOM 736 N N . LYS A 1 94 ? 8.855 -2.721 -2.676 1.00 98.00 94 LYS A N 1
ATOM 737 C CA . LYS A 1 94 ? 10.213 -2.491 -3.197 1.00 98.00 94 LYS A CA 1
ATOM 738 C C . LYS A 1 94 ? 10.193 -2.574 -4.713 1.00 98.00 94 LYS A C 1
ATOM 740 O O . LYS A 1 94 ? 9.809 -3.601 -5.274 1.00 98.00 94 LYS A O 1
ATOM 745 N N . THR A 1 95 ? 10.618 -1.510 -5.384 1.00 97.38 95 THR A N 1
ATOM 746 C CA . THR A 1 95 ? 10.545 -1.408 -6.844 1.00 97.38 9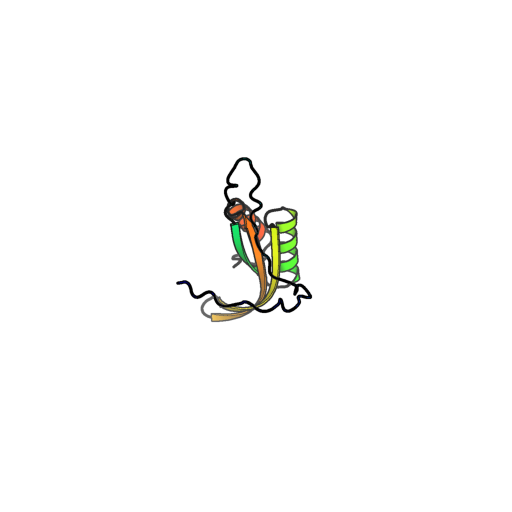5 THR A CA 1
ATOM 747 C C . THR A 1 95 ? 11.755 -0.692 -7.452 1.00 97.38 95 THR A C 1
ATOM 749 O O . THR A 1 95 ? 12.686 -0.271 -6.766 1.00 97.38 95 THR A O 1
ATOM 752 N N . ARG A 1 96 ? 11.763 -0.573 -8.780 1.00 96.06 96 ARG A N 1
ATOM 753 C CA . ARG A 1 96 ? 12.666 0.305 -9.528 1.00 96.06 96 ARG A CA 1
ATOM 754 C C . ARG A 1 96 ? 12.032 1.690 -9.604 1.00 96.06 96 ARG A C 1
ATOM 756 O O . ARG A 1 96 ? 10.843 1.791 -9.884 1.00 96.06 96 ARG A O 1
ATOM 763 N N . ALA A 1 97 ? 12.820 2.750 -9.462 1.00 95.00 97 ALA A N 1
ATOM 764 C CA . ALA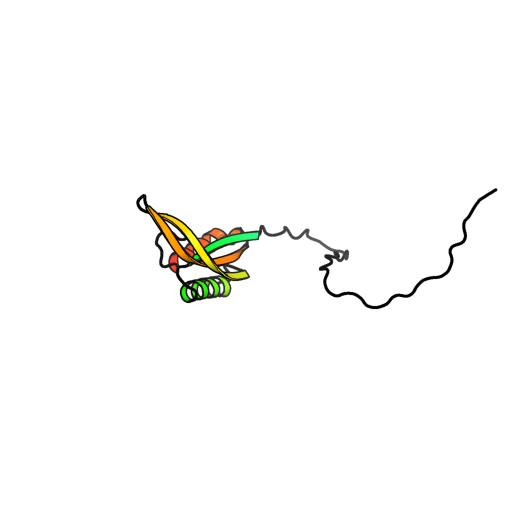 A 1 97 ? 12.329 4.129 -9.511 1.00 95.00 97 ALA A CA 1
ATOM 765 C C . ALA A 1 97 ? 11.529 4.430 -10.795 1.00 95.00 97 ALA A C 1
ATOM 767 O O . ALA A 1 97 ? 10.497 5.087 -10.745 1.00 95.00 97 ALA A O 1
ATOM 768 N N . ALA A 1 98 ? 11.938 3.856 -11.932 1.00 96.00 98 ALA A N 1
ATOM 769 C CA . ALA A 1 98 ? 11.241 3.997 -13.213 1.00 96.00 98 ALA A CA 1
ATOM 770 C C . ALA A 1 98 ? 9.813 3.405 -13.241 1.00 96.00 98 ALA A C 1
ATOM 772 O O . ALA A 1 98 ? 9.045 3.713 -14.148 1.00 96.00 98 ALA A O 1
ATOM 773 N N . LEU A 1 99 ? 9.454 2.537 -12.288 1.00 96.94 99 LEU A N 1
ATOM 774 C CA . LEU A 1 99 ? 8.125 1.928 -12.191 1.00 96.94 99 LEU A CA 1
ATOM 775 C C . LEU A 1 99 ? 7.188 2.667 -11.233 1.00 96.94 99 LEU A C 1
ATOM 777 O O . LEU A 1 99 ? 5.994 2.381 -11.259 1.00 96.94 99 LEU A O 1
ATOM 781 N N . LEU A 1 100 ? 7.687 3.614 -10.429 1.00 95.50 100 LEU A N 1
ATOM 782 C CA . LEU A 1 100 ? 6.877 4.327 -9.435 1.00 95.50 100 LEU A CA 1
ATOM 783 C C . LEU A 1 100 ? 5.587 4.927 -10.014 1.00 95.50 100 LEU A C 1
ATOM 785 O O . LEU A 1 100 ? 4.542 4.691 -9.415 1.00 95.50 100 LEU A O 1
ATOM 789 N N . PRO A 1 101 ? 5.584 5.613 -11.178 1.00 96.06 101 PRO A N 1
ATOM 790 C CA . PRO A 1 101 ? 4.343 6.177 -11.712 1.00 96.06 101 PRO A CA 1
ATOM 791 C C . PRO A 1 101 ? 3.275 5.114 -11.998 1.00 96.06 101 PRO A C 1
ATOM 793 O O . PRO A 1 101 ? 2.101 5.315 -11.702 1.00 96.06 101 PRO A O 1
ATOM 796 N N . LYS A 1 102 ? 3.686 3.954 -12.529 1.00 97.69 102 LYS A N 1
ATOM 797 C CA . LYS A 1 102 ? 2.776 2.834 -12.806 1.00 97.69 102 LYS A CA 1
ATOM 798 C C . LYS A 1 102 ? 2.312 2.157 -11.519 1.00 97.69 102 LYS A C 1
ATOM 800 O O . LYS A 1 102 ? 1.144 1.808 -11.412 1.00 97.69 102 LYS A O 1
ATOM 805 N N . LEU A 1 103 ? 3.214 2.005 -10.548 1.00 97.44 103 LEU A N 1
ATOM 806 C CA . LEU A 1 103 ? 2.890 1.455 -9.236 1.00 97.44 103 LEU A CA 1
ATOM 807 C C . LEU A 1 103 ? 1.844 2.318 -8.518 1.00 97.44 103 LEU A C 1
ATOM 809 O O . LEU A 1 103 ? 0.848 1.785 -8.052 1.00 97.44 103 LEU A O 1
ATOM 813 N N . ILE A 1 104 ? 2.038 3.641 -8.487 1.00 95.62 104 ILE A N 1
ATOM 814 C CA . ILE A 1 104 ? 1.110 4.593 -7.858 1.00 95.62 104 ILE A CA 1
ATOM 815 C C . ILE A 1 104 ? -0.268 4.529 -8.521 1.00 95.62 104 ILE A C 1
ATOM 817 O O . ILE A 1 104 ? -1.280 4.496 -7.826 1.00 95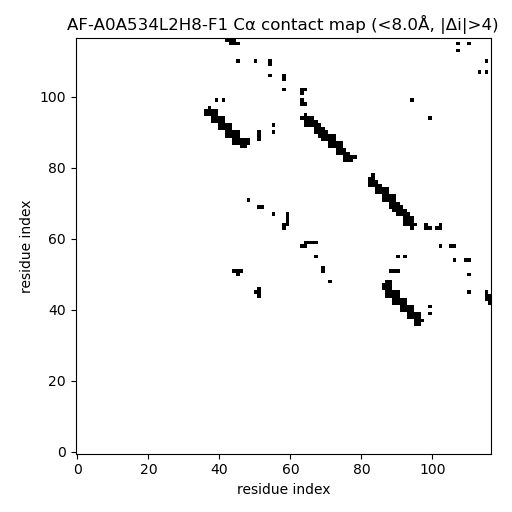.62 104 ILE A O 1
ATOM 821 N N . ALA A 1 105 ? -0.318 4.499 -9.856 1.00 96.19 105 ALA A N 1
ATOM 822 C CA . ALA A 1 105 ? -1.580 4.401 -10.584 1.00 96.19 105 ALA A CA 1
ATOM 823 C C . ALA A 1 105 ? -2.334 3.101 -10.261 1.00 96.19 105 ALA A C 1
ATOM 825 O O . ALA A 1 105 ? -3.541 3.135 -10.040 1.00 96.19 105 ALA A O 1
ATOM 826 N N . GLU A 1 106 ? -1.626 1.972 -10.188 1.00 97.06 106 GLU A N 1
ATOM 827 C CA . GLU A 1 106 ? -2.236 0.681 -9.864 1.00 97.06 106 GLU A CA 1
ATOM 828 C C . GLU A 1 106 ? -2.718 0.624 -8.411 1.00 97.06 106 GLU A C 1
ATOM 830 O O . GLU A 1 106 ? -3.844 0.201 -8.163 1.00 97.06 106 GLU A O 1
ATOM 835 N N . VAL A 1 107 ? -1.913 1.113 -7.460 1.00 96.25 107 VAL A N 1
ATOM 836 C CA . VAL A 1 107 ? -2.317 1.206 -6.050 1.00 96.25 107 VAL A CA 1
ATOM 837 C C . VAL A 1 107 ? -3.581 2.053 -5.928 1.00 96.25 107 VAL A C 1
ATOM 839 O O . VAL A 1 107 ? -4.552 1.584 -5.355 1.00 96.25 107 VAL A O 1
ATOM 842 N N . ARG A 1 108 ? -3.635 3.241 -6.545 1.00 94.44 108 ARG A N 1
ATOM 843 C CA . ARG A 1 108 ? -4.838 4.096 -6.534 1.00 94.44 108 ARG A CA 1
ATOM 844 C C . ARG A 1 108 ? -6.070 3.433 -7.146 1.00 94.44 108 ARG A C 1
ATOM 846 O O . ARG A 1 108 ? -7.175 3.701 -6.703 1.00 94.44 108 ARG A O 1
ATOM 853 N N . ARG A 1 109 ? -5.892 2.589 -8.165 1.00 95.00 109 ARG A N 1
ATOM 854 C CA . ARG A 1 109 ? -6.998 1.864 -8.808 1.00 95.00 109 ARG A CA 1
ATOM 855 C C . ARG A 1 109 ? -7.605 0.801 -7.887 1.00 95.00 109 ARG A C 1
ATOM 857 O O . ARG A 1 109 ? -8.790 0.510 -8.001 1.00 95.00 109 ARG A O 1
ATOM 864 N N . LEU A 1 110 ? -6.780 0.182 -7.047 1.00 94.00 110 LEU A N 1
ATOM 865 C CA . LEU A 1 110 ? -7.175 -0.904 -6.146 1.00 94.00 110 LEU A CA 1
ATOM 866 C C . LEU A 1 110 ? -7.579 -0.406 -4.758 1.00 94.00 110 LEU A C 1
ATOM 868 O O . LEU A 1 110 ? -8.327 -1.082 -4.060 1.00 94.00 110 LEU A O 1
ATOM 872 N N . HIS A 1 111 ? -7.037 0.734 -4.336 1.00 93.00 111 HIS A N 1
ATOM 873 C CA . HIS A 1 111 ? -7.179 1.213 -2.976 1.00 93.00 111 HIS A CA 1
ATOM 874 C C . HIS A 1 111 ? -8.576 1.815 -2.738 1.00 93.00 111 HIS A C 1
ATOM 876 O O . HIS A 1 111 ? -8.996 2.675 -3.511 1.00 93.00 111 HIS A O 1
ATOM 882 N N . PRO A 1 112 ? -9.292 1.414 -1.670 1.00 90.12 112 PRO A N 1
ATOM 883 C CA . PRO A 1 112 ? -10.657 1.878 -1.414 1.00 90.12 112 PRO A CA 1
ATOM 884 C C . PRO A 1 112 ? -10.727 3.346 -0.974 1.00 90.12 112 PRO A C 1
ATOM 886 O O . PRO A 1 112 ? -11.714 4.023 -1.252 1.00 90.12 112 PRO A O 1
ATOM 889 N N . SER A 1 113 ? -9.699 3.853 -0.289 1.00 83.25 113 SER A N 1
ATOM 890 C CA . SER A 1 113 ? -9.629 5.268 0.091 1.00 83.25 113 SER A CA 1
ATOM 891 C C . SER A 1 113 ? -9.283 6.146 -1.108 1.00 83.25 113 SER A C 1
ATOM 893 O O . SER A 1 113 ? -8.358 5.833 -1.854 1.00 83.25 113 SER A O 1
ATOM 895 N N . GLU A 1 114 ? -9.962 7.289 -1.218 1.00 72.75 114 GLU A N 1
ATOM 896 C CA . GLU A 1 114 ? -9.740 8.303 -2.261 1.00 72.75 114 GLU A CA 1
ATOM 897 C C . GLU A 1 114 ? -8.309 8.867 -2.243 1.00 72.75 114 GLU A C 1
ATOM 899 O O . GLU A 1 114 ? -7.713 9.129 -3.290 1.00 72.75 114 GLU A O 1
ATOM 904 N N . VAL A 1 115 ? -7.735 9.008 -1.044 1.00 77.12 115 VAL A N 1
ATOM 905 C CA . VAL A 1 115 ? -6.371 9.498 -0.829 1.00 77.12 115 VAL A CA 1
ATOM 906 C C . VAL A 1 115 ? -5.578 8.434 -0.065 1.00 77.12 115 VAL A C 1
ATOM 908 O O . VAL A 1 115 ? -5.521 8.484 1.162 1.00 77.12 115 VAL A O 1
ATOM 911 N N . PRO A 1 116 ? -5.005 7.433 -0.757 1.00 76.62 116 PRO A N 1
ATOM 912 C CA . PRO A 1 116 ? -4.110 6.480 -0.117 1.00 76.62 116 PRO A CA 1
ATOM 913 C C . PRO A 1 116 ? -2.831 7.178 0.350 1.00 76.62 116 PRO A C 1
ATOM 915 O O . PRO A 1 116 ? -2.280 8.016 -0.374 1.00 76.62 116 PRO A O 1
ATOM 918 N N . CYS A 1 117 ? -2.391 6.807 1.551 1.00 67.69 117 CYS A N 1
ATOM 919 C CA . CYS A 1 117 ? -1.105 7.180 2.133 1.00 67.69 117 CYS A CA 1
ATOM 920 C C . CYS A 1 117 ? 0.060 6.649 1.293 1.00 67.69 117 CYS A C 1
ATOM 922 O O . CYS A 1 117 ? -0.062 5.507 0.788 1.00 67.69 117 CYS A O 1
#

Radius of gyration: 25.08 Å; Cα contacts (8 Å, |Δi|>4): 142; chains: 1; bounding box: 84×44×38 Å

Secondary structure (DSSP, 8-state):
----PPP-PPPPP----S------------------PPEEEEEEEESSHHHHHHHHHHHHHTTS-SEEEEEEEEEEEEETTEEEEEEEEEEEEEEEGGGHHHHHHHHHHH-SSSS--

Mean predicted aligned error: 13.48 Å